Protein AF-A0A5K0ZZZ1-F1 (afdb_monomer_lite)

Structure (mmCIF, N/CA/C/O backbone):
data_AF-A0A5K0ZZZ1-F1
#
_entry.id   AF-A0A5K0ZZZ1-F1
#
loop_
_atom_site.group_PDB
_atom_site.id
_atom_site.type_symbol
_atom_site.label_atom_id
_atom_site.label_alt_id
_atom_site.label_comp_id
_atom_site.label_asym_id
_atom_site.label_entity_id
_atom_site.label_seq_id
_atom_site.pdbx_PDB_ins_code
_atom_site.Cartn_x
_atom_site.Cartn_y
_atom_site.Cartn_z
_atom_site.occupancy
_atom_site.B_iso_or_equiv
_atom_site.auth_seq_id
_atom_site.auth_comp_id
_atom_site.auth_asym_id
_atom_site.auth_atom_id
_atom_site.pdbx_PDB_model_num
ATOM 1 N N . ALA A 1 1 ? 13.905 6.879 -9.372 1.00 41.41 1 ALA A N 1
ATOM 2 C CA . ALA A 1 1 ? 14.155 7.454 -8.037 1.00 41.41 1 ALA A CA 1
ATOM 3 C C . ALA A 1 1 ? 12.927 7.147 -7.202 1.00 41.41 1 ALA A C 1
ATOM 5 O O . ALA A 1 1 ? 11.848 7.523 -7.636 1.00 41.41 1 ALA A O 1
ATOM 6 N N . ASN A 1 2 ? 13.069 6.397 -6.107 1.00 41.28 2 ASN A N 1
ATOM 7 C CA . ASN A 1 2 ? 11.941 6.085 -5.226 1.00 41.28 2 ASN A CA 1
ATOM 8 C C . ASN A 1 2 ? 11.373 7.406 -4.695 1.00 41.28 2 ASN A C 1
ATOM 10 O O . ASN A 1 2 ? 12.089 8.153 -4.029 1.00 41.28 2 ASN A O 1
ATOM 14 N N . ARG A 1 3 ? 10.127 7.727 -5.058 1.00 57.41 3 ARG A N 1
ATOM 15 C CA . ARG A 1 3 ? 9.453 8.986 -4.699 1.00 57.41 3 ARG A CA 1
ATOM 16 C C . ARG A 1 3 ? 9.023 9.054 -3.231 1.00 57.41 3 ARG A C 1
ATOM 18 O O . ARG A 1 3 ? 8.545 10.094 -2.789 1.00 57.41 3 ARG A O 1
ATOM 25 N N . HIS A 1 4 ? 9.220 7.979 -2.473 1.00 66.06 4 HIS A N 1
ATOM 26 C CA . HIS A 1 4 ? 8.795 7.871 -1.085 1.00 66.06 4 HIS A CA 1
ATOM 27 C C . HIS A 1 4 ? 9.954 8.099 -0.115 1.00 66.06 4 HIS A C 1
ATOM 29 O O . HIS A 1 4 ? 11.045 7.549 -0.268 1.00 66.06 4 HIS A O 1
ATOM 35 N N . VAL A 1 5 ? 9.698 8.919 0.903 1.00 74.25 5 VAL A N 1
ATOM 36 C CA . VAL A 1 5 ? 10.602 9.095 2.041 1.00 74.25 5 VAL A CA 1
ATOM 37 C C . VAL A 1 5 ? 10.658 7.804 2.858 1.00 74.25 5 VAL A C 1
ATOM 39 O O . VAL A 1 5 ? 9.643 7.139 3.053 1.00 74.25 5 VAL A O 1
ATOM 42 N N . ASN A 1 6 ? 11.845 7.443 3.348 1.00 81.12 6 ASN A N 1
ATOM 43 C CA . ASN A 1 6 ? 11.980 6.309 4.257 1.00 81.12 6 ASN A CA 1
ATOM 44 C C . ASN A 1 6 ? 11.336 6.653 5.603 1.00 81.12 6 ASN A C 1
ATOM 46 O O . ASN A 1 6 ? 11.809 7.536 6.318 1.00 81.12 6 ASN A O 1
ATOM 50 N N . VAL A 1 7 ? 10.282 5.922 5.952 1.00 85.75 7 VAL A N 1
ATOM 51 C CA . VAL A 1 7 ? 9.577 6.046 7.228 1.00 85.75 7 VAL A CA 1
ATOM 52 C C . VAL A 1 7 ? 10.104 4.965 8.178 1.00 85.75 7 VAL A C 1
ATOM 54 O O . VAL A 1 7 ? 9.887 3.777 7.958 1.00 85.75 7 VAL A O 1
ATOM 57 N N . LEU A 1 8 ? 10.842 5.369 9.219 1.00 91.44 8 LEU A N 1
ATOM 58 C CA . LEU A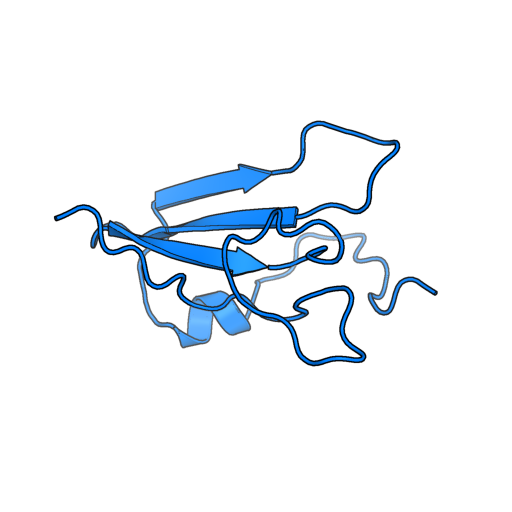 1 8 ? 11.518 4.454 10.161 1.00 91.44 8 LEU A CA 1
ATOM 59 C C . LEU A 1 8 ? 10.703 4.161 11.430 1.00 91.44 8 LEU A C 1
ATOM 61 O O . LEU A 1 8 ? 11.177 3.495 12.349 1.00 91.44 8 LEU A O 1
ATOM 65 N N . SER A 1 9 ? 9.49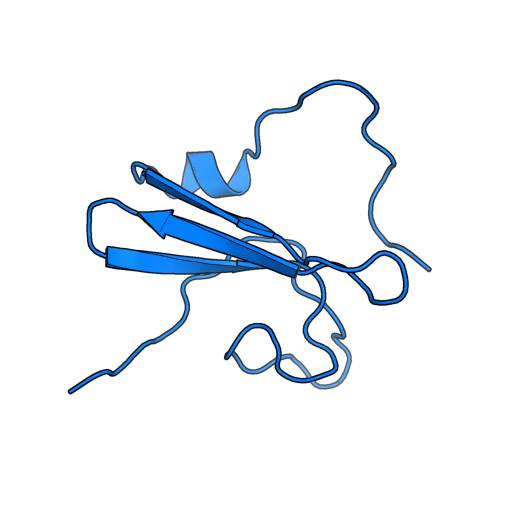0 4.692 11.523 1.00 93.00 9 SER A N 1
ATOM 66 C CA . SER A 1 9 ? 8.570 4.464 12.636 1.00 93.00 9 SER A CA 1
ATOM 67 C C . SER A 1 9 ? 7.162 4.284 12.083 1.00 93.00 9 SER A C 1
ATOM 69 O O . SER A 1 9 ? 6.837 4.955 11.111 1.00 93.00 9 SER A O 1
ATOM 71 N N . PRO A 1 10 ? 6.325 3.401 12.655 1.00 93.56 10 PRO A N 1
ATOM 72 C CA . PRO A 1 10 ? 4.982 3.173 12.133 1.00 93.56 10 PRO A CA 1
ATOM 73 C C . PRO A 1 10 ? 4.193 4.479 11.997 1.00 93.56 10 PRO A C 1
ATOM 75 O O . PRO A 1 10 ? 4.041 5.220 12.967 1.00 93.56 10 PRO A O 1
ATOM 78 N N . GLU A 1 11 ? 3.673 4.736 10.799 1.00 92.06 11 GLU A N 1
ATOM 79 C CA . GLU A 1 11 ? 2.855 5.907 10.497 1.00 92.06 11 GLU A CA 1
ATOM 80 C C . GLU A 1 11 ? 1.477 5.472 9.997 1.00 92.06 11 GLU A C 1
ATOM 82 O O . GLU A 1 11 ? 1.316 4.466 9.302 1.00 92.06 11 GLU A O 1
ATOM 87 N N . LEU A 1 12 ? 0.456 6.235 10.381 1.00 91.62 12 LEU A N 1
ATOM 88 C CA . LEU A 1 12 ? -0.900 6.020 9.909 1.00 91.62 12 LEU A CA 1
ATOM 89 C C . LEU A 1 12 ? -0.995 6.340 8.413 1.00 91.62 12 LEU A C 1
ATOM 91 O O . LEU A 1 12 ? -0.768 7.473 7.997 1.00 91.62 12 LEU A O 1
ATOM 95 N N . VAL A 1 13 ? -1.463 5.374 7.622 1.00 89.88 13 VAL A N 1
ATOM 96 C CA . VAL A 1 13 ? -1.776 5.578 6.202 1.00 89.88 13 VAL A CA 1
ATOM 97 C C . VAL A 1 13 ? -3.055 6.415 6.076 1.00 89.88 13 VAL A C 1
ATOM 99 O O . VAL A 1 13 ? -4.176 5.899 6.082 1.00 89.88 13 VAL A O 1
ATOM 102 N N . THR A 1 14 ? -2.899 7.736 6.016 1.00 91.56 14 THR A N 1
ATOM 103 C CA . THR A 1 14 ? -4.015 8.696 6.050 1.00 91.56 14 THR A CA 1
ATOM 104 C C . THR A 1 14 ? -4.965 8.557 4.863 1.00 91.56 14 THR A C 1
ATOM 106 O O . THR A 1 14 ? -6.169 8.707 5.050 1.00 91.56 14 THR A O 1
ATOM 109 N N . SER A 1 15 ? -4.465 8.191 3.682 1.00 89.88 15 SER A N 1
ATOM 110 C CA . SER A 1 15 ? -5.275 7.929 2.485 1.00 89.88 15 SER A CA 1
ATOM 111 C C . SER A 1 15 ? -6.245 6.753 2.674 1.00 89.88 15 SER A C 1
ATOM 113 O O . SER A 1 15 ? -7.419 6.863 2.327 1.00 89.88 15 SER A O 1
ATOM 115 N N . LEU A 1 16 ? -5.814 5.666 3.327 1.00 89.31 16 LEU A N 1
ATOM 116 C CA . LEU A 1 16 ? -6.715 4.571 3.715 1.00 89.31 16 LEU A CA 1
ATOM 117 C C . LEU A 1 16 ? -7.722 5.015 4.782 1.00 89.31 16 LEU A C 1
ATOM 119 O O . LEU A 1 16 ? -8.894 4.646 4.714 1.00 89.31 16 LEU A O 1
ATOM 123 N N . LYS A 1 17 ? -7.303 5.839 5.752 1.00 90.31 17 LYS A N 1
ATOM 124 C CA . LYS A 1 17 ? -8.225 6.378 6.767 1.00 90.31 17 LYS A CA 1
ATOM 125 C C . LYS A 1 17 ? -9.307 7.265 6.144 1.00 90.31 17 LYS A C 1
ATOM 127 O O . LYS A 1 17 ? -10.458 7.191 6.566 1.00 90.31 17 LYS A O 1
ATOM 132 N N . GLN A 1 18 ? -8.955 8.079 5.150 1.00 90.75 18 GLN A N 1
ATOM 133 C CA . GLN A 1 18 ? -9.889 8.957 4.437 1.00 90.75 18 GLN A CA 1
ATOM 134 C C . GLN A 1 18 ? -10.964 8.180 3.673 1.00 90.75 18 GLN A C 1
ATOM 136 O O . GLN A 1 18 ? -12.094 8.653 3.590 1.00 90.75 18 GLN A O 1
ATOM 141 N N . ALA A 1 19 ? -10.657 6.970 3.190 1.00 88.12 19 ALA A N 1
ATOM 142 C CA . ALA A 1 19 ? -11.661 6.094 2.588 1.00 88.12 19 ALA A CA 1
ATOM 143 C C . ALA A 1 19 ? -12.776 5.700 3.579 1.00 88.12 19 ALA A C 1
ATOM 145 O O . ALA A 1 19 ? -13.865 5.312 3.153 1.00 88.12 19 ALA A O 1
ATOM 146 N N . ASN A 1 20 ? -12.522 5.814 4.891 1.00 92.44 20 ASN A N 1
ATOM 147 C CA . ASN A 1 20 ? -13.460 5.495 5.967 1.00 92.44 20 ASN A CA 1
ATOM 148 C C . ASN A 1 20 ? -14.069 4.087 5.819 1.00 92.44 20 ASN A C 1
ATOM 150 O O . ASN A 1 20 ? -15.272 3.875 5.981 1.00 92.44 20 ASN A O 1
ATOM 154 N N . LYS A 1 21 ? -13.219 3.119 5.459 1.00 94.25 21 LYS A N 1
ATOM 155 C CA . LYS A 1 21 ? -13.561 1.699 5.338 1.00 94.25 21 LYS A CA 1
ATOM 156 C C . LYS A 1 21 ? -12.757 0.887 6.341 1.00 94.25 21 LYS A C 1
ATOM 158 O O . LYS A 1 21 ? -11.602 1.203 6.629 1.00 94.25 21 LYS A O 1
ATOM 163 N N . LYS A 1 22 ? -13.350 -0.193 6.844 1.00 95.94 22 LYS A N 1
ATOM 164 C CA . LYS A 1 22 ? -12.645 -1.134 7.708 1.00 95.94 22 LYS A CA 1
ATOM 165 C C . LYS A 1 22 ? -11.797 -2.061 6.844 1.00 95.94 22 LYS A C 1
ATOM 167 O O . LYS A 1 22 ? -12.321 -2.954 6.185 1.00 95.94 22 LYS A O 1
ATOM 172 N N . VAL A 1 23 ? -10.487 -1.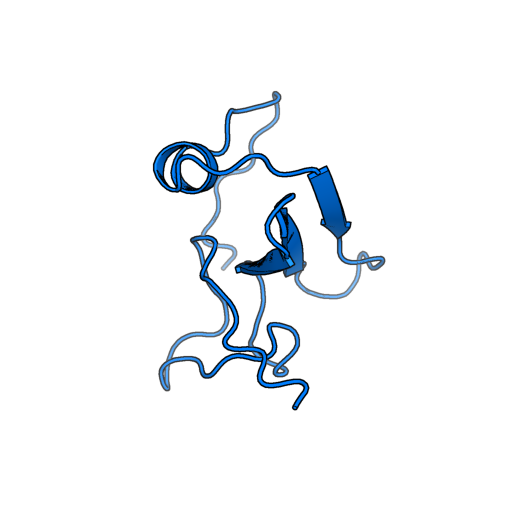846 6.860 1.00 96.44 23 VAL A N 1
ATOM 173 C CA . VAL A 1 23 ? -9.524 -2.774 6.261 1.00 96.44 23 VAL A CA 1
ATOM 174 C C . VAL A 1 23 ? -9.408 -4.005 7.157 1.00 96.44 23 VAL A C 1
ATOM 176 O O . VAL A 1 23 ? -9.194 -3.876 8.363 1.00 96.44 23 VAL A O 1
ATOM 179 N N . VAL A 1 24 ? -9.572 -5.189 6.573 1.00 97.62 24 VAL A N 1
ATOM 180 C CA . VAL A 1 24 ? -9.542 -6.473 7.292 1.00 97.62 24 VAL A CA 1
ATOM 181 C C . VAL A 1 24 ? -8.355 -7.347 6.910 1.00 97.62 24 VAL A C 1
ATOM 183 O O . VAL A 1 24 ? -8.001 -8.244 7.670 1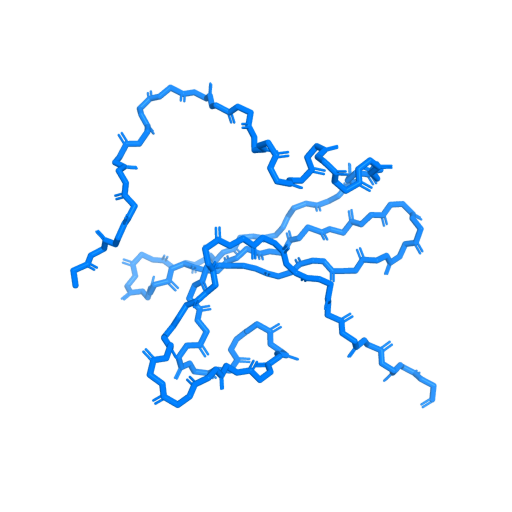.00 97.62 24 VAL A O 1
ATOM 186 N N . GLN A 1 25 ? -7.714 -7.080 5.771 1.00 97.94 25 GLN A N 1
ATOM 187 C CA . GLN A 1 25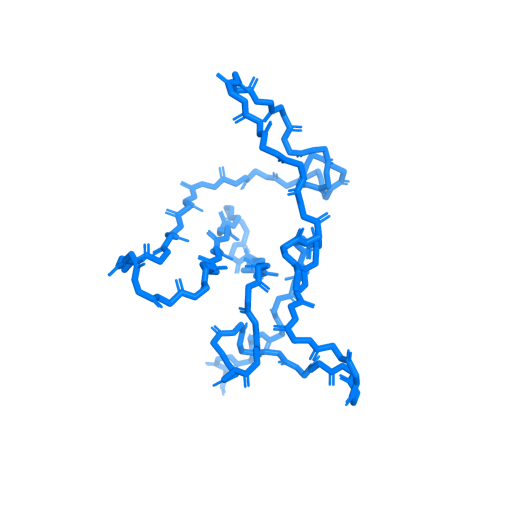 ? -6.541 -7.823 5.324 1.00 97.94 25 GLN A CA 1
ATOM 188 C C . GLN A 1 25 ? -5.606 -6.926 4.514 1.00 97.94 25 GLN A C 1
ATOM 190 O O . GLN A 1 25 ? -6.054 -6.084 3.736 1.00 97.94 25 GLN A O 1
ATOM 195 N N . ILE A 1 26 ? -4.304 -7.145 4.693 1.00 96.81 26 ILE A N 1
ATOM 196 C CA . ILE A 1 26 ? -3.227 -6.531 3.916 1.00 96.81 26 ILE A CA 1
ATOM 197 C C . ILE A 1 26 ? -2.424 -7.650 3.252 1.00 96.81 26 ILE A C 1
ATOM 199 O O . ILE A 1 26 ? -2.099 -8.642 3.905 1.00 96.81 26 ILE A O 1
ATOM 203 N N . SER A 1 27 ? -2.089 -7.484 1.975 1.00 96.12 27 SER A N 1
ATOM 204 C CA . SER A 1 27 ? -1.173 -8.367 1.248 1.00 96.12 27 SER A CA 1
ATOM 205 C C . SER A 1 27 ? -0.049 -7.547 0.632 1.00 96.12 27 SER A C 1
ATOM 207 O O . SER A 1 27 ? -0.304 -6.530 -0.012 1.00 96.12 27 SER A O 1
ATOM 209 N N . LEU A 1 28 ? 1.190 -7.990 0.832 1.00 93.69 28 LEU A N 1
ATOM 210 C CA . LEU A 1 28 ? 2.400 -7.294 0.396 1.00 93.69 28 LEU A CA 1
ATOM 211 C C . LEU A 1 28 ? 3.123 -8.081 -0.695 1.00 93.69 28 LEU A C 1
ATOM 213 O O . LEU A 1 28 ? 2.897 -9.275 -0.894 1.00 93.69 28 LEU A O 1
ATOM 217 N N . THR A 1 29 ? 4.063 -7.413 -1.356 1.00 90.81 29 THR A N 1
ATOM 218 C CA . THR A 1 29 ? 5.015 -8.080 -2.246 1.00 90.81 29 THR A CA 1
ATOM 219 C C . THR A 1 29 ? 5.966 -8.965 -1.454 1.00 90.81 29 THR A C 1
ATOM 221 O O . THR A 1 29 ? 6.661 -8.498 -0.555 1.00 90.81 29 THR A O 1
ATOM 224 N N . ASN A 1 30 ? 6.058 -10.234 -1.838 1.00 84.81 30 ASN A N 1
ATOM 225 C CA . ASN A 1 30 ? 7.042 -11.166 -1.297 1.00 84.81 30 ASN A CA 1
ATOM 226 C C . ASN A 1 30 ? 8.316 -11.180 -2.166 1.00 84.81 30 ASN A C 1
ATOM 228 O O . ASN A 1 30 ? 8.630 -12.175 -2.818 1.00 84.81 30 ASN A O 1
ATOM 232 N N . SER A 1 31 ? 9.007 -10.041 -2.271 1.00 85.12 31 SER A N 1
ATOM 233 C CA . SER A 1 31 ? 10.275 -9.936 -3.003 1.00 85.12 31 SER A CA 1
ATOM 234 C C . SER A 1 31 ? 11.088 -8.726 -2.559 1.00 85.12 31 SER A C 1
ATOM 236 O O . SER A 1 31 ? 10.532 -7.665 -2.295 1.00 85.12 31 SER A O 1
ATOM 238 N N . ILE A 1 32 ? 12.411 -8.884 -2.543 1.00 82.31 32 ILE A N 1
ATOM 239 C CA . ILE A 1 32 ? 13.381 -7.803 -2.306 1.00 82.31 32 ILE A CA 1
ATOM 240 C C . ILE A 1 32 ? 13.994 -7.254 -3.603 1.00 82.31 32 ILE A C 1
ATOM 242 O O . ILE A 1 32 ? 14.746 -6.286 -3.564 1.00 82.31 32 ILE A O 1
ATOM 246 N N . TYR A 1 33 ? 13.718 -7.892 -4.744 1.00 83.44 33 TYR A N 1
ATOM 247 C CA . TYR A 1 33 ? 14.314 -7.538 -6.038 1.00 83.44 33 TYR A CA 1
ATOM 248 C C . TYR A 1 33 ? 13.414 -6.639 -6.884 1.00 83.44 33 TYR A C 1
ATOM 250 O O . TYR A 1 33 ? 13.896 -5.961 -7.788 1.00 83.44 33 TYR A O 1
ATOM 258 N N . TRP A 1 34 ? 12.113 -6.648 -6.604 1.00 84.00 34 TRP A N 1
ATOM 259 C CA . TRP A 1 34 ? 11.108 -5.923 -7.370 1.00 84.00 34 TRP A CA 1
ATOM 260 C C . TRP A 1 34 ? 10.516 -4.789 -6.547 1.00 84.00 34 TRP A C 1
ATOM 262 O O . TRP A 1 34 ? 10.435 -4.874 -5.321 1.00 84.00 34 TRP A O 1
ATOM 272 N N . ASN A 1 35 ? 10.069 -3.740 -7.235 1.00 87.81 35 ASN A N 1
ATOM 273 C CA . ASN A 1 35 ? 9.358 -2.650 -6.584 1.00 87.81 35 ASN A CA 1
ATOM 274 C C . ASN A 1 35 ? 8.073 -3.191 -5.939 1.00 87.81 35 ASN A C 1
ATOM 276 O O . ASN A 1 35 ? 7.318 -3.950 -6.555 1.00 87.81 35 ASN A O 1
ATOM 280 N N . ALA A 1 36 ? 7.844 -2.809 -4.687 1.00 90.94 36 ALA A N 1
ATOM 281 C CA . ALA A 1 36 ? 6.750 -3.343 -3.897 1.00 90.94 36 ALA A CA 1
ATOM 282 C C . ALA A 1 36 ? 5.398 -2.746 -4.317 1.00 90.94 36 ALA A C 1
ATOM 284 O O . ALA A 1 36 ? 5.262 -1.549 -4.558 1.00 90.94 36 ALA A O 1
ATOM 285 N N . HIS A 1 37 ? 4.387 -3.601 -4.341 1.00 93.62 37 HIS A N 1
ATOM 286 C CA . HIS A 1 37 ? 2.969 -3.282 -4.378 1.00 93.62 37 HIS A CA 1
ATOM 287 C C . HIS A 1 37 ? 2.275 -3.837 -3.128 1.00 93.62 37 HIS A C 1
ATOM 289 O O . HIS A 1 37 ? 2.772 -4.762 -2.470 1.00 93.62 37 HIS A O 1
ATOM 295 N N . THR A 1 38 ? 1.125 -3.256 -2.807 1.00 95.31 38 THR A N 1
ATOM 296 C CA . THR A 1 38 ? 0.305 -3.603 -1.647 1.00 95.31 38 THR A CA 1
ATOM 297 C C . THR A 1 38 ? -1.163 -3.651 -2.039 1.00 95.31 38 THR A C 1
ATOM 299 O O . THR A 1 38 ? -1.642 -2.799 -2.788 1.00 95.31 38 THR A O 1
ATOM 302 N N . PHE A 1 39 ? -1.875 -4.620 -1.468 1.00 96.50 39 PHE A N 1
ATOM 303 C CA . PHE A 1 39 ? -3.327 -4.699 -1.502 1.00 96.50 39 PHE A CA 1
ATOM 304 C C . PHE A 1 39 ? -3.915 -4.553 -0.100 1.00 96.50 39 PHE A C 1
ATOM 306 O O . PHE A 1 39 ? -3.396 -5.130 0.859 1.00 96.50 39 PHE A O 1
ATOM 313 N N . ALA A 1 40 ? -5.023 -3.823 0.003 1.00 96.94 40 ALA A N 1
ATOM 314 C CA . ALA A 1 40 ? -5.832 -3.709 1.210 1.00 96.94 40 ALA A CA 1
ATOM 315 C C . ALA A 1 40 ? -7.279 -4.111 0.900 1.00 96.94 40 ALA A C 1
ATOM 317 O O . ALA A 1 40 ? -7.928 -3.500 0.052 1.00 96.94 40 ALA A O 1
ATOM 318 N N . LEU A 1 41 ? -7.776 -5.138 1.588 1.00 96.25 41 LEU A N 1
ATOM 319 C CA . LEU A 1 41 ? -9.141 -5.639 1.439 1.00 96.25 41 LEU A CA 1
ATOM 320 C C . LEU A 1 41 ? -10.018 -5.082 2.559 1.00 96.25 41 LEU A C 1
ATOM 322 O O . LEU A 1 41 ? -9.660 -5.176 3.740 1.00 96.25 41 LEU A O 1
ATOM 326 N N . THR A 1 42 ? -11.166 -4.519 2.198 1.00 95.75 42 THR A N 1
ATOM 327 C CA . THR A 1 42 ? -12.173 -4.064 3.160 1.00 95.75 42 THR A CA 1
ATOM 328 C C . THR A 1 42 ? -13.152 -5.174 3.527 1.00 95.75 42 THR A C 1
ATOM 330 O O . THR A 1 42 ? -13.342 -6.131 2.779 1.00 95.75 42 THR A O 1
ATOM 333 N N . ASP A 1 43 ? -13.812 -5.035 4.676 1.00 96.38 43 ASP A N 1
ATOM 334 C CA . ASP A 1 43 ? -14.887 -5.942 5.108 1.00 96.38 43 ASP A CA 1
ATOM 335 C C . ASP A 1 43 ? -16.064 -6.011 4.123 1.00 96.38 43 ASP A C 1
ATOM 337 O O . ASP A 1 43 ? -16.724 -7.040 4.014 1.00 96.38 43 ASP A O 1
ATOM 341 N N . SER A 1 44 ? -16.295 -4.934 3.375 1.00 94.12 44 SER A N 1
ATOM 342 C CA . SER A 1 44 ? -17.296 -4.854 2.312 1.00 94.12 44 SER A CA 1
ATOM 343 C C . SER A 1 44 ? -16.861 -5.491 0.985 1.00 94.12 44 SER A C 1
ATOM 345 O O . SER A 1 44 ? -17.574 -5.338 -0.002 1.00 94.12 44 SER A O 1
ATOM 347 N N . GLY A 1 45 ? -15.682 -6.120 0.918 1.00 93.31 45 GLY A N 1
ATOM 348 C CA . GLY A 1 45 ? -15.146 -6.732 -0.304 1.00 93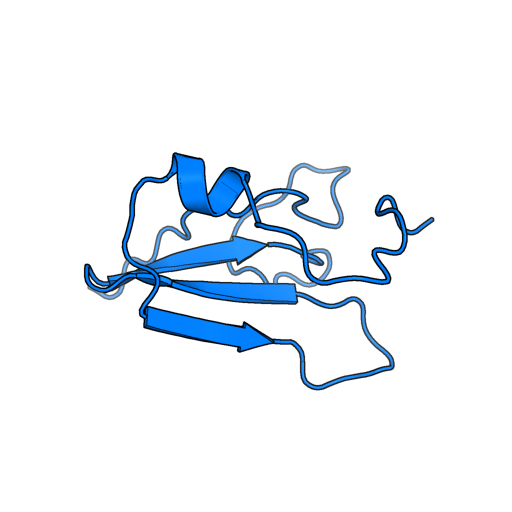.31 45 GLY A CA 1
ATOM 349 C C . GLY A 1 45 ? -14.456 -5.764 -1.272 1.00 93.31 45 GLY A C 1
ATOM 350 O O . GLY A 1 45 ? -14.108 -6.158 -2.379 1.00 93.31 45 GLY A O 1
ATOM 351 N N . GLY A 1 46 ? -14.234 -4.506 -0.881 1.00 93.31 46 GLY A N 1
ATOM 352 C CA . GLY A 1 46 ? -13.498 -3.541 -1.699 1.00 93.31 46 GLY A CA 1
ATOM 353 C C . GLY A 1 46 ? -12.000 -3.831 -1.670 1.00 93.31 46 GLY A C 1
ATOM 354 O O . GLY A 1 46 ? -11.407 -3.899 -0.591 1.00 93.31 46 GLY A O 1
ATOM 355 N N . LEU A 1 47 ? -11.381 -3.980 -2.841 1.00 95.44 47 LEU A N 1
ATOM 356 C CA . LEU A 1 47 ? -9.940 -4.182 -2.966 1.00 95.44 47 LEU A CA 1
ATOM 357 C C . LEU A 1 47 ? -9.257 -2.872 -3.361 1.00 95.44 47 LEU A C 1
ATOM 359 O O . LEU A 1 47 ? -9.539 -2.322 -4.420 1.00 95.44 47 LEU A O 1
ATOM 363 N N . TYR A 1 48 ? -8.338 -2.389 -2.533 1.00 95.44 48 TYR A N 1
ATOM 364 C CA . TYR A 1 48 ? -7.497 -1.236 -2.845 1.00 95.44 48 TYR A CA 1
ATOM 365 C C . TYR A 1 48 ? -6.091 -1.692 -3.221 1.00 95.44 48 TYR A C 1
ATOM 367 O O . TYR A 1 48 ? -5.525 -2.532 -2.522 1.00 95.44 48 TYR A O 1
ATOM 375 N N . ALA A 1 49 ? -5.513 -1.104 -4.269 1.00 95.81 49 ALA A N 1
ATOM 376 C CA . ALA A 1 49 ? -4.163 -1.401 -4.749 1.00 95.81 49 ALA A CA 1
ATOM 377 C C . ALA A 1 49 ? -3.300 -0.134 -4.831 1.00 95.81 49 ALA A C 1
ATOM 379 O O . ALA A 1 49 ? -3.781 0.924 -5.246 1.00 95.81 49 ALA A O 1
ATOM 380 N N . PHE A 1 50 ? -2.032 -0.237 -4.425 1.00 94.50 50 PHE A N 1
ATOM 381 C CA . PHE A 1 50 ? -1.043 0.847 -4.489 1.00 94.50 50 PHE A CA 1
ATOM 382 C C . PHE A 1 50 ? 0.399 0.325 -4.485 1.00 94.50 50 PHE A C 1
ATOM 384 O O . PHE A 1 50 ? 0.652 -0.854 -4.230 1.00 94.50 50 PHE A O 1
ATOM 391 N N . GLY A 1 51 ? 1.350 1.215 -4.760 1.00 93.56 51 GLY A N 1
ATOM 392 C CA . GLY A 1 51 ? 2.759 0.903 -4.982 1.00 93.56 51 GLY A CA 1
ATOM 393 C C . GLY A 1 51 ? 3.065 0.696 -6.463 1.00 93.56 51 GLY A C 1
ATOM 394 O O . GLY A 1 51 ? 2.411 1.274 -7.331 1.00 93.56 51 GLY A O 1
ATOM 395 N N . ALA A 1 52 ? 4.073 -0.116 -6.761 1.00 93.75 52 ALA A N 1
ATOM 396 C CA . ALA A 1 52 ? 4.521 -0.361 -8.126 1.00 93.75 52 ALA A CA 1
ATOM 397 C C . ALA A 1 52 ? 3.403 -0.939 -9.005 1.00 93.75 52 ALA A C 1
ATOM 399 O O . ALA A 1 52 ? 2.686 -1.834 -8.568 1.00 93.75 52 ALA A O 1
ATOM 400 N N . GLY A 1 53 ? 3.289 -0.467 -10.247 1.00 93.25 53 GLY A N 1
ATOM 401 C CA . GLY A 1 53 ? 2.279 -0.909 -11.219 1.00 93.25 53 GLY A CA 1
ATOM 402 C C . GLY A 1 53 ? 2.784 -0.999 -12.665 1.00 93.25 53 GLY A C 1
ATOM 403 O O . GLY A 1 53 ? 2.012 -1.288 -13.575 1.00 93.25 53 GLY A O 1
ATOM 404 N N . ASP A 1 54 ? 4.079 -0.785 -12.890 1.00 90.50 54 ASP A N 1
ATOM 405 C CA . ASP A 1 54 ? 4.749 -0.759 -14.196 1.00 90.50 54 ASP A CA 1
ATOM 406 C C . ASP A 1 54 ? 4.746 -2.096 -14.959 1.00 90.50 54 ASP A C 1
ATOM 408 O O . ASP A 1 54 ? 5.145 -2.148 -16.126 1.00 90.50 54 ASP A O 1
ATOM 412 N N . LYS A 1 55 ? 4.302 -3.179 -14.313 1.00 90.81 55 LYS A N 1
ATOM 413 C CA . LYS A 1 55 ? 4.120 -4.522 -14.885 1.00 90.81 55 LYS A CA 1
ATOM 414 C C . LYS A 1 55 ? 2.665 -4.998 -14.832 1.00 90.81 55 LYS A C 1
ATOM 416 O O . LYS A 1 55 ? 2.409 -6.171 -15.083 1.00 90.81 55 LYS A O 1
ATOM 421 N N . GLY A 1 56 ? 1.718 -4.117 -14.505 1.00 91.12 56 GLY A N 1
ATOM 422 C CA . GLY A 1 56 ? 0.294 -4.451 -14.389 1.00 91.12 56 GLY A CA 1
ATOM 423 C C . GLY A 1 56 ? -0.098 -5.149 -13.081 1.00 91.12 56 GLY A C 1
ATOM 424 O O . GLY A 1 56 ? -1.233 -5.592 -12.942 1.00 91.12 56 GLY A O 1
ATOM 425 N N . GLN A 1 57 ? 0.803 -5.223 -12.099 1.00 92.69 57 GLN A N 1
ATOM 426 C CA . GLN A 1 57 ? 0.595 -5.928 -10.828 1.00 92.69 57 GLN A CA 1
ATOM 427 C C . GLN A 1 57 ? -0.550 -5.366 -9.968 1.00 92.69 57 GLN A C 1
ATOM 429 O O . GLN A 1 57 ? -1.059 -6.075 -9.108 1.00 92.69 57 GLN A O 1
ATOM 434 N N . LEU A 1 58 ? -0.967 -4.114 -10.196 1.00 94.06 58 LEU A N 1
ATOM 435 C CA . LEU A 1 58 ? -2.079 -3.488 -9.469 1.00 94.06 58 LEU A CA 1
ATOM 436 C C . LEU A 1 58 ? -3.457 -3.891 -10.009 1.00 94.06 58 LEU A C 1
ATOM 438 O O . LEU A 1 58 ? -4.459 -3.614 -9.355 1.00 94.06 58 LEU A O 1
ATOM 442 N N . GLY A 1 59 ? -3.523 -4.501 -11.199 1.00 91.12 59 GLY A N 1
ATOM 443 C CA . GLY A 1 59 ? -4.794 -4.831 -11.850 1.00 91.12 59 GLY A CA 1
ATOM 444 C C . GLY A 1 59 ? -5.592 -3.611 -12.326 1.00 91.12 59 GLY A C 1
ATOM 445 O O . GLY A 1 59 ? -6.784 -3.725 -12.577 1.00 91.12 59 GLY A O 1
ATOM 446 N N . THR A 1 60 ? -4.957 -2.441 -12.452 1.00 88.69 60 THR A N 1
ATOM 447 C CA . THR A 1 60 ? -5.581 -1.194 -12.917 1.00 88.69 60 THR A CA 1
ATOM 448 C C . THR A 1 60 ? -4.721 -0.505 -13.973 1.00 88.69 60 THR A C 1
ATOM 450 O O . THR A 1 60 ? -3.516 -0.744 -14.079 1.00 88.69 60 THR A O 1
ATOM 453 N N . THR A 1 61 ? -5.343 0.359 -14.780 1.00 88.69 61 THR A N 1
ATOM 454 C CA . THR A 1 61 ? -4.616 1.132 -15.795 1.00 88.69 61 THR A CA 1
ATOM 455 C C . THR A 1 61 ? -3.861 2.292 -15.144 1.00 88.69 61 THR A C 1
ATOM 457 O O . THR A 1 61 ? -4.419 3.041 -14.339 1.00 88.69 61 THR A O 1
ATOM 460 N N . LEU A 1 62 ? -2.596 2.464 -15.528 1.00 89.06 62 LEU A N 1
ATOM 461 C CA . LEU A 1 62 ? -1.779 3.625 -15.179 1.00 89.06 62 LEU A CA 1
ATOM 462 C C . LEU A 1 62 ? -1.765 4.651 -16.315 1.00 89.06 62 LEU A C 1
ATOM 464 O O . LEU A 1 62 ? -1.933 4.310 -17.487 1.00 89.06 62 LEU A O 1
ATOM 468 N N . MET A 1 63 ? -1.515 5.917 -15.979 1.00 88.62 63 MET A N 1
ATOM 469 C CA . MET A 1 63 ? -1.243 6.936 -16.996 1.00 88.62 63 MET A CA 1
ATOM 470 C C . MET A 1 63 ? 0.081 6.635 -17.718 1.00 88.62 63 MET A C 1
ATOM 472 O O . MET A 1 63 ? 0.987 6.048 -17.135 1.00 88.62 63 MET A O 1
ATOM 476 N N . ALA A 1 64 ? 0.234 7.104 -18.963 1.00 84.06 64 ALA A N 1
ATOM 477 C CA . ALA A 1 64 ? 1.370 6.788 -19.850 1.00 84.06 64 ALA A CA 1
ATOM 478 C C . ALA A 1 64 ? 2.777 7.102 -19.286 1.00 84.06 64 ALA A C 1
ATOM 480 O O . ALA A 1 64 ? 3.783 6.667 -19.844 1.00 84.06 64 ALA A O 1
ATOM 481 N N . HIS A 1 65 ? 2.863 7.856 -18.188 1.00 86.06 65 HIS A N 1
ATOM 482 C CA . HIS A 1 65 ? 4.113 8.235 -17.522 1.00 86.06 65 HIS A CA 1
ATOM 483 C C . HIS A 1 65 ? 4.145 7.859 -16.033 1.00 86.06 65 HIS A C 1
ATOM 485 O O . HIS A 1 65 ? 4.997 8.349 -15.291 1.00 86.06 65 HIS A O 1
ATOM 491 N N . GLN A 1 66 ? 3.218 7.012 -15.583 1.00 89.62 66 GLN A N 1
ATOM 492 C CA . GLN A 1 66 ? 3.185 6.483 -14.224 1.00 89.62 66 GLN A CA 1
ATOM 493 C C . GLN A 1 66 ? 3.681 5.037 -14.212 1.00 89.62 66 GLN A C 1
ATOM 495 O O . GLN A 1 66 ? 3.235 4.204 -14.994 1.00 89.62 66 GLN A O 1
ATOM 500 N N . SER A 1 67 ? 4.598 4.748 -13.292 1.00 91.31 67 SER A N 1
ATOM 501 C CA . SER A 1 67 ? 5.095 3.399 -12.990 1.00 91.31 67 SER A CA 1
ATOM 502 C C . SER A 1 67 ? 4.548 2.851 -11.669 1.00 91.31 67 SER A C 1
ATOM 504 O O . SER A 1 67 ? 4.807 1.702 -11.320 1.00 91.31 67 SER A O 1
ATOM 506 N N . GLU A 1 68 ? 3.832 3.676 -10.907 1.00 92.69 68 GLU A N 1
ATOM 507 C CA . GLU A 1 68 ? 3.351 3.377 -9.560 1.00 92.69 68 GLU A CA 1
ATOM 508 C C . GLU A 1 68 ? 2.094 4.191 -9.226 1.00 92.69 68 GLU A C 1
ATOM 510 O O . GLU A 1 68 ? 1.783 5.181 -9.897 1.00 92.69 68 GLU A O 1
ATOM 515 N N . ARG A 1 69 ? 1.385 3.765 -8.176 1.00 92.31 69 ARG A N 1
ATOM 516 C CA . ARG A 1 69 ? 0.329 4.525 -7.501 1.00 92.31 69 ARG A CA 1
ATOM 517 C C . ARG A 1 69 ? 0.749 4.855 -6.079 1.00 92.31 69 ARG A C 1
ATOM 519 O O . ARG A 1 69 ? 0.855 3.965 -5.241 1.00 92.31 69 ARG A O 1
ATOM 526 N N . ASP A 1 70 ? 0.879 6.146 -5.800 1.00 89.06 70 ASP A N 1
ATOM 527 C CA . ASP A 1 70 ? 1.261 6.648 -4.475 1.00 89.06 70 ASP A CA 1
ATOM 528 C C . ASP A 1 70 ? 0.136 6.519 -3.440 1.00 89.06 70 ASP A C 1
ATOM 530 O O . ASP A 1 70 ? 0.381 6.522 -2.235 1.00 89.06 70 ASP A O 1
ATOM 534 N N . SER A 1 71 ? -1.114 6.446 -3.903 1.00 90.12 71 SER A N 1
ATOM 535 C CA . SER A 1 71 ? -2.298 6.330 -3.055 1.00 90.12 71 SER A CA 1
ATOM 536 C C . SER A 1 71 ? -3.067 5.042 -3.351 1.00 90.12 71 SER A C 1
ATOM 538 O O . SER A 1 71 ? -3.162 4.655 -4.517 1.00 90.12 71 SER A O 1
ATOM 540 N N . PRO A 1 72 ? -3.649 4.401 -2.319 1.00 94.06 72 PRO A N 1
ATOM 541 C CA . PRO A 1 72 ? -4.600 3.314 -2.490 1.00 94.06 72 PRO A CA 1
ATOM 542 C C . PRO A 1 72 ? -5.752 3.754 -3.375 1.00 94.06 72 PRO A C 1
ATOM 544 O O . PRO A 1 72 ? -6.416 4.751 -3.091 1.00 94.06 72 PRO A O 1
ATOM 547 N N . GLU A 1 73 ? -6.025 2.971 -4.404 1.00 94.06 73 GLU A N 1
ATOM 548 C CA . GLU A 1 73 ? -7.179 3.188 -5.261 1.00 94.06 73 GLU A CA 1
ATOM 549 C C . GLU A 1 73 ? -7.977 1.898 -5.376 1.00 94.06 73 GLU A C 1
ATOM 551 O O . GLU A 1 73 ? -7.409 0.804 -5.401 1.00 94.06 73 GLU A O 1
ATOM 556 N N . LEU A 1 74 ? -9.299 2.051 -5.405 1.00 93.88 74 LEU A N 1
ATOM 557 C CA . LEU A 1 74 ? -10.225 0.943 -5.553 1.00 93.88 74 LEU A CA 1
ATOM 558 C C . LEU A 1 74 ? -10.001 0.280 -6.916 1.00 93.88 74 LEU A C 1
ATOM 560 O O . LEU A 1 74 ? -10.038 0.942 -7.952 1.00 93.88 74 LEU A O 1
ATOM 564 N N . VAL A 1 75 ? -9.756 -1.023 -6.900 1.00 93.81 75 VAL A N 1
ATOM 565 C CA . VAL A 1 75 ? -9.680 -1.844 -8.102 1.00 93.81 75 VAL A CA 1
ATOM 566 C C . VAL A 1 75 ? -11.104 -2.169 -8.527 1.00 93.81 75 VAL A C 1
ATOM 568 O O . VAL A 1 75 ? -11.887 -2.685 -7.728 1.00 93.81 75 VAL A O 1
ATOM 571 N N . ASP A 1 76 ? -11.429 -1.863 -9.780 1.00 88.19 76 ASP A N 1
ATOM 572 C CA . ASP A 1 76 ? -12.680 -2.297 -10.390 1.00 88.19 76 ASP A CA 1
ATOM 573 C C . ASP A 1 76 ? -12.581 -3.797 -10.689 1.00 88.19 76 ASP A C 1
ATOM 575 O O . ASP A 1 76 ? -11.922 -4.221 -11.639 1.00 88.19 76 ASP A O 1
ATOM 579 N N . LEU A 1 77 ? -13.136 -4.604 -9.788 1.00 78.25 77 LEU A N 1
ATOM 580 C CA . LEU A 1 77 ? -13.182 -6.053 -9.914 1.00 78.25 77 LEU A CA 1
ATOM 581 C C . LEU A 1 77 ? -14.597 -6.460 -10.296 1.00 78.25 77 LEU A C 1
ATOM 583 O O . LEU A 1 77 ? -15.445 -6.673 -9.429 1.00 78.25 77 LEU A O 1
ATOM 587 N N . ASP A 1 78 ? -14.823 -6.612 -11.595 1.00 72.88 78 ASP A N 1
ATOM 588 C CA . ASP A 1 78 ? -15.968 -7.365 -12.080 1.00 72.88 78 ASP A CA 1
ATOM 589 C C . ASP A 1 78 ? -15.618 -8.858 -12.062 1.00 72.88 78 ASP A C 1
ATOM 591 O O . ASP A 1 78 ? -14.816 -9.343 -12.861 1.00 72.88 78 ASP A O 1
ATOM 595 N N . LEU A 1 79 ? -16.157 -9.570 -11.072 1.00 65.38 79 LEU A N 1
ATOM 596 C CA . LEU A 1 79 ? -16.033 -11.025 -10.946 1.00 65.38 79 LEU A CA 1
ATOM 597 C C . LEU A 1 79 ? -17.320 -11.748 -11.378 1.00 65.38 79 LEU A C 1
ATOM 599 O O . LEU A 1 79 ? -17.489 -12.919 -11.024 1.00 65.38 79 LEU A O 1
ATOM 603 N N . THR A 1 80 ? -18.239 -11.046 -12.054 1.00 58.34 80 THR A N 1
ATOM 604 C CA . THR A 1 80 ? -19.520 -11.610 -12.506 1.00 58.34 80 THR A CA 1
ATOM 605 C C . THR A 1 80 ? -19.439 -12.313 -13.855 1.00 58.34 80 THR A C 1
ATOM 607 O O . THR A 1 80 ? -18.531 -12.009 -14.661 1.00 58.34 80 THR A O 1
#

Organism: NCBI:txid210225

Sequence (80 aa):
ANRHVNVLSPELVTSLKQANKKVVQISLTNSIYWNAHTFALTDSGGLYAFGAGDKGQLGTTLMAHQSERDSPELVDLDLT

InterPro domains:
  IPR000408 Regulator of chromosome condensation, RCC1 [PS50012] (45-80)
  IPR009091 Regulator of chromosome condensation 1/beta-lactamase-inhibitor protein II [G3DSA:2.130.10.30] (2-79)
  IPR009091 Regulator of chromosome condensation 1/beta-lactamase-inhibitor protein II [SSF50985] (5-76)

Foldseek 3Di:
DPPDDDDPDDDDQVLVVVVVFAFDDKDKDPDPPDWIKIWTAGPVGWIWIWTACLPPVRVDDDDPPDRTHPHTDTHPDDPD

Radius of gyration: 13.04 Å; chains: 1; bounding box: 34×21×32 Å

pLDDT: mean 88.27, std 10.99, range [41.28, 97.94]

Secondary structure (DSSP, 8-state):
---S----S----HHHHHTT--EEEEEE---SSS--EEEEEETTSPEEEEEE-TTSTTSSPPPTT-SEEEEEEE------